Protein AF-A0A494G936-F1 (afdb_monomer_lite)

Radius of gyration: 11.33 Å; chains: 1; bounding box: 28×18×25 Å

Sequence (53 aa):
MAPLDPEGDWEQRGARALDNPRTATGEELLERLYTLLEDLNRGGVHSQYDLPS

Foldseek 3Di:
DCVLDVVDPCVVCVLVLQFAPPDPVSHDDPVLVVLQVVQCVVQPNHRPRDRHD

Secondary structure (DSSP, 8-state):
-TTT-TTS-HHHHTTGGG--TTSSSSPPPHHHHHHHHHHHHHHGGG-------

Organism: Solanum lycopersicum (NCBI:txid4081)

InterPro domains:
  IPR052694 Mitochondrial uS3-like protein [PTHR35289] (1-47)
  IPR058331 Domain of unknown function DUF8018 [PF26057] (1-48)

pLDDT: mean 90.23, std 8.77, range [57.03, 96.31]

Structure (mmCIF, N/CA/C/O backbone):
data_AF-A0A494G936-F1
#
_entry.id   AF-A0A494G936-F1
#
loop_
_atom_site.group_PDB
_atom_site.id
_atom_site.type_symbol
_atom_site.label_atom_id
_atom_site.label_alt_id
_atom_site.label_comp_id
_atom_site.label_asym_id
_atom_site.label_entity_id
_atom_site.label_seq_id
_atom_site.pdbx_PDB_ins_code
_atom_site.Cartn_x
_atom_site.Cartn_y
_atom_site.Cartn_z
_atom_site.occupancy
_atom_site.B_iso_or_equiv
_atom_site.auth_seq_id
_atom_site.auth_comp_id
_atom_site.auth_asym_id
_atom_site.auth_atom_id
_atom_site.pdbx_PDB_model_num
ATOM 1 N N . MET A 1 1 ? 3.965 0.246 -6.441 1.00 89.62 1 MET A N 1
ATOM 2 C CA . MET A 1 1 ? 4.371 -1.100 -6.890 1.00 89.62 1 MET A CA 1
ATOM 3 C C . MET A 1 1 ? 4.495 -1.2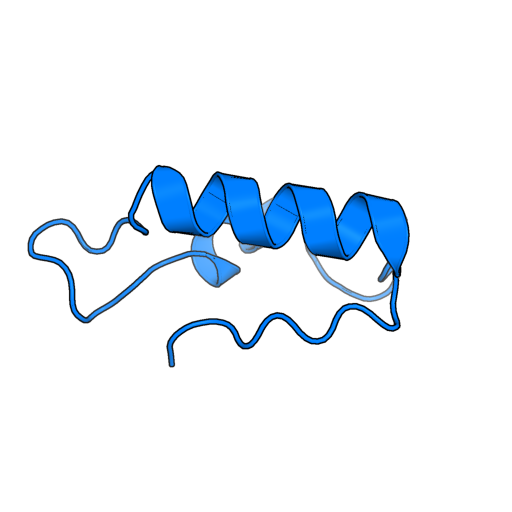25 -8.404 1.00 89.62 1 MET A C 1
ATOM 5 O O . MET A 1 1 ? 5.541 -1.689 -8.809 1.00 89.62 1 MET A O 1
ATOM 9 N N . ALA A 1 2 ? 3.549 -0.765 -9.240 1.00 92.38 2 ALA A N 1
ATOM 10 C CA . ALA A 1 2 ? 3.624 -0.959 -10.706 1.00 92.38 2 ALA A CA 1
ATOM 11 C C . ALA A 1 2 ? 4.973 -0.588 -11.380 1.00 92.38 2 ALA A C 1
ATOM 13 O O . ALA A 1 2 ? 5.444 -1.354 -12.211 1.00 92.38 2 ALA A O 1
ATOM 14 N N . PRO A 1 3 ? 5.667 0.510 -11.003 1.00 90.56 3 PRO A N 1
ATOM 15 C CA . PRO A 1 3 ? 6.998 0.795 -11.556 1.00 90.56 3 PRO A CA 1
ATOM 16 C C . PRO A 1 3 ? 8.126 -0.087 -10.992 1.00 90.56 3 PRO A C 1
ATOM 18 O O . PRO A 1 3 ? 9.185 -0.185 -11.599 1.00 90.56 3 PRO A O 1
ATOM 21 N N . LEU A 1 4 ? 7.926 -0.663 -9.802 1.00 90.69 4 LEU A N 1
ATOM 22 C CA . LEU A 1 4 ? 8.902 -1.486 -9.077 1.00 90.69 4 LEU A CA 1
ATOM 23 C C . LEU A 1 4 ? 8.785 -2.977 -9.427 1.00 90.69 4 LEU A C 1
ATOM 25 O O . LEU A 1 4 ? 9.780 -3.687 -9.368 1.00 90.69 4 LEU A O 1
ATOM 29 N N . ASP A 1 5 ? 7.592 -3.435 -9.800 1.00 91.75 5 ASP A N 1
ATOM 30 C CA . ASP A 1 5 ? 7.308 -4.794 -10.259 1.00 91.75 5 ASP A CA 1
ATOM 31 C C . ASP A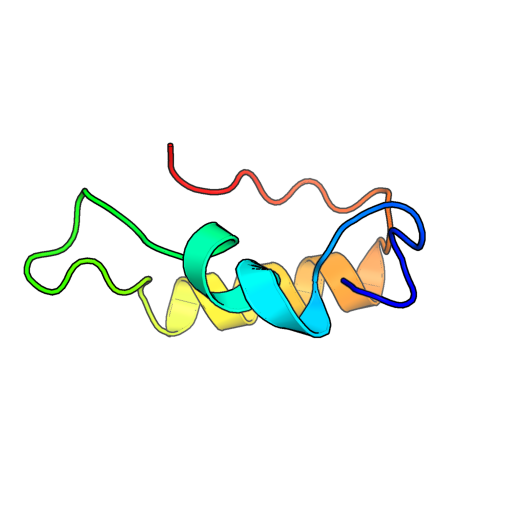 1 5 ? 6.454 -4.724 -11.539 1.00 91.75 5 ASP A C 1
ATOM 33 O O . ASP A 1 5 ? 5.221 -4.719 -11.465 1.00 91.75 5 ASP A O 1
ATOM 37 N N . PRO A 1 6 ? 7.104 -4.603 -12.713 1.00 92.62 6 PRO A N 1
ATOM 38 C CA . PRO A 1 6 ? 6.419 -4.421 -13.993 1.00 92.62 6 PRO A CA 1
ATOM 39 C C . PRO A 1 6 ? 5.649 -5.655 -14.474 1.00 92.62 6 PRO A C 1
ATOM 41 O O . PRO A 1 6 ? 4.804 -5.536 -15.358 1.00 92.62 6 PRO A O 1
ATOM 44 N N . GLU A 1 7 ? 5.964 -6.840 -13.945 1.00 94.69 7 GLU A N 1
ATOM 45 C CA . GLU A 1 7 ? 5.285 -8.091 -14.305 1.00 94.69 7 GLU A CA 1
ATOM 46 C C . GLU A 1 7 ? 4.003 -8.300 -13.483 1.00 94.69 7 GLU A C 1
ATOM 48 O O . GLU A 1 7 ? 3.113 -9.053 -13.886 1.00 94.69 7 GLU A O 1
ATOM 53 N N . GLY A 1 8 ? 3.886 -7.614 -12.343 1.00 92.00 8 GLY A N 1
ATOM 54 C CA . GLY A 1 8 ? 2.711 -7.650 -11.489 1.00 92.00 8 GLY A CA 1
ATOM 55 C C . GLY A 1 8 ? 1.544 -6.813 -12.018 1.00 92.00 8 GLY A C 1
ATOM 56 O O . GLY A 1 8 ? 1.694 -5.671 -12.454 1.00 92.00 8 GLY A O 1
ATOM 57 N N . ASP A 1 9 ? 0.332 -7.353 -11.887 1.00 94.69 9 ASP A N 1
ATOM 58 C CA . ASP A 1 9 ? -0.923 -6.677 -12.242 1.00 94.69 9 ASP A CA 1
ATOM 59 C C . ASP A 1 9 ? -1.361 -5.673 -11.155 1.00 94.69 9 ASP A C 1
ATOM 61 O O . ASP A 1 9 ? -2.407 -5.789 -10.513 1.00 94.69 9 ASP A O 1
ATOM 65 N N . TRP A 1 10 ? -0.502 -4.695 -10.877 1.00 93.44 10 TRP A N 1
ATOM 66 C CA . TRP A 1 10 ? -0.685 -3.759 -9.768 1.00 93.44 10 TRP A CA 1
ATOM 67 C C . TRP A 1 10 ? -1.789 -2.733 -10.012 1.00 93.44 10 TRP A C 1
ATOM 69 O O . TRP A 1 10 ? -2.423 -2.298 -9.052 1.00 93.44 10 TRP A O 1
ATOM 79 N N . GLU A 1 11 ? -2.057 -2.367 -11.264 1.00 94.50 11 GLU A N 1
ATOM 80 C CA . GLU A 1 11 ? -3.127 -1.418 -11.592 1.00 94.50 11 GLU A CA 1
ATOM 81 C C . GLU A 1 11 ? -4.522 -2.020 -11.384 1.00 94.50 11 GLU A C 1
ATOM 83 O O . GLU A 1 11 ? -5.438 -1.298 -10.994 1.00 94.50 11 GLU A O 1
ATOM 88 N N . GLN A 1 12 ? -4.693 -3.336 -11.577 1.00 94.00 12 GLN A N 1
ATOM 89 C CA . GLN A 1 12 ? -6.000 -3.991 -11.424 1.00 94.00 12 GLN A CA 1
ATOM 90 C C . GLN A 1 12 ? -6.136 -4.767 -10.110 1.00 94.00 12 GLN A C 1
ATOM 92 O O . GLN A 1 12 ? -7.241 -4.902 -9.580 1.00 94.00 12 GLN A O 1
ATOM 97 N N . ARG A 1 13 ? -5.033 -5.293 -9.563 1.00 93.25 13 ARG A N 1
ATOM 98 C CA . ARG A 1 13 ? -5.042 -6.179 -8.384 1.00 93.25 13 ARG A CA 1
ATOM 99 C C . ARG A 1 13 ? -4.224 -5.658 -7.209 1.00 93.25 13 ARG A C 1
ATOM 101 O O . ARG A 1 13 ? -4.289 -6.256 -6.137 1.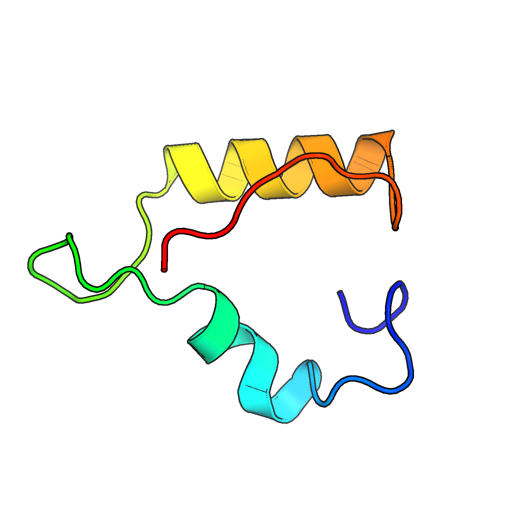00 93.25 13 ARG A O 1
ATOM 108 N N . GLY A 1 14 ? -3.516 -4.541 -7.365 1.00 92.19 14 GLY A N 1
ATOM 109 C CA . GLY A 1 14 ? -2.616 -4.018 -6.338 1.00 92.19 14 GLY A CA 1
ATOM 110 C C . GLY A 1 14 ? -3.303 -3.632 -5.030 1.00 92.19 14 GLY A C 1
ATOM 111 O O . GLY A 1 14 ? -2.719 -3.828 -3.972 1.00 92.19 14 GLY A O 1
ATOM 112 N N . ALA A 1 15 ? -4.555 -3.164 -5.079 1.00 93.94 15 ALA A N 1
ATOM 113 C CA . ALA A 1 15 ? -5.322 -2.863 -3.869 1.00 93.94 15 ALA A CA 1
ATOM 114 C C . ALA A 1 15 ? -5.563 -4.117 -3.012 1.00 93.94 15 ALA A C 1
ATOM 116 O O . ALA A 1 15 ? -5.351 -4.079 -1.809 1.00 93.94 15 ALA A O 1
ATOM 117 N N . ARG A 1 16 ? -5.903 -5.253 -3.641 1.00 92.94 16 ARG A N 1
ATOM 118 C CA . ARG A 1 16 ? -6.157 -6.523 -2.933 1.00 92.94 16 ARG A CA 1
ATOM 119 C C . ARG A 1 16 ? -4.910 -7.108 -2.280 1.00 92.94 16 ARG A C 1
ATOM 121 O O . ARG A 1 16 ? -5.014 -7.883 -1.341 1.00 92.94 16 ARG A O 1
ATOM 128 N N . ALA A 1 17 ? -3.725 -6.764 -2.782 1.00 92.19 17 ALA A N 1
ATOM 129 C CA . ALA A 1 17 ? -2.471 -7.165 -2.150 1.00 92.19 17 ALA A CA 1
ATOM 130 C C . ALA A 1 17 ? -2.239 -6.455 -0.802 1.00 92.19 17 ALA A C 1
ATOM 132 O O . ALA A 1 17 ? -1.368 -6.874 -0.047 1.00 92.19 17 ALA A O 1
ATOM 133 N N . LEU A 1 18 ? -2.998 -5.393 -0.510 1.00 93.56 18 LEU A N 1
ATOM 134 C CA . LEU A 1 18 ? -2.957 -4.653 0.751 1.00 93.56 18 LEU A CA 1
ATOM 135 C C . LEU A 1 18 ? -4.095 -5.045 1.705 1.00 93.56 18 LEU A C 1
ATOM 137 O O . LEU A 1 18 ? -4.185 -4.466 2.784 1.00 93.56 18 LEU A O 1
ATOM 141 N N . ASP A 1 19 ? -4.968 -5.984 1.334 1.00 94.69 19 ASP A N 1
ATOM 142 C CA . ASP A 1 19 ? -6.027 -6.450 2.230 1.00 94.69 19 ASP A CA 1
ATOM 143 C C . ASP A 1 19 ? -5.402 -7.146 3.453 1.00 94.69 19 ASP A C 1
ATOM 145 O O . ASP A 1 19 ? -4.447 -7.913 3.336 1.00 94.69 19 ASP A O 1
ATOM 149 N N . ASN A 1 20 ? -5.953 -6.896 4.641 1.00 94.62 20 ASN A N 1
ATOM 150 C CA . ASN A 1 20 ? -5.498 -7.490 5.892 1.00 94.62 20 ASN A CA 1
ATOM 151 C C . ASN A 1 20 ? -6.637 -8.297 6.539 1.00 94.62 20 ASN A C 1
ATOM 153 O O . ASN A 1 20 ? -7.499 -7.720 7.208 1.00 94.62 20 ASN A O 1
ATOM 157 N N . PRO A 1 21 ? -6.634 -9.640 6.435 1.00 94.00 21 PRO A N 1
ATOM 158 C CA . PRO A 1 21 ? -7.713 -10.479 6.964 1.00 94.00 21 PRO A CA 1
ATOM 159 C C . PRO A 1 21 ? -7.799 -10.475 8.499 1.00 94.00 21 PRO A C 1
ATOM 161 O O . PRO A 1 21 ? -8.737 -11.034 9.066 1.00 94.00 21 PRO A O 1
ATOM 164 N N . ARG A 1 22 ? -6.824 -9.870 9.193 1.00 93.31 22 ARG A N 1
ATOM 165 C CA . ARG A 1 22 ? -6.819 -9.743 10.657 1.00 93.31 22 ARG A CA 1
ATOM 166 C C . ARG A 1 22 ? -7.623 -8.542 11.157 1.00 93.31 22 ARG A C 1
ATOM 168 O O . ARG A 1 22 ? -7.835 -8.440 12.365 1.00 93.31 22 ARG A O 1
ATOM 175 N N . THR A 1 23 ? -8.043 -7.627 10.283 1.00 93.62 23 THR A N 1
ATOM 176 C CA . THR A 1 23 ? -8.874 -6.478 10.668 1.00 93.62 23 THR A CA 1
ATOM 177 C C . THR A 1 23 ? -10.354 -6.778 10.449 1.00 93.62 23 THR A C 1
ATOM 179 O O . THR A 1 23 ? -10.731 -7.640 9.658 1.00 93.62 23 THR A O 1
ATOM 182 N N . ALA A 1 24 ? -11.226 -6.063 11.163 1.00 95.44 24 ALA A N 1
ATOM 183 C CA . ALA A 1 24 ? -12.669 -6.287 11.071 1.00 95.44 24 ALA A CA 1
ATOM 184 C C . ALA A 1 24 ? -13.251 -5.922 9.693 1.00 95.44 24 ALA A C 1
ATOM 186 O O . ALA A 1 24 ? -14.276 -6.473 9.299 1.00 95.44 24 ALA A O 1
ATOM 187 N N . THR A 1 25 ? -12.619 -4.986 8.979 1.00 96.00 25 THR A N 1
ATOM 188 C CA . THR A 1 25 ? -13.052 -4.525 7.651 1.00 96.00 25 THR 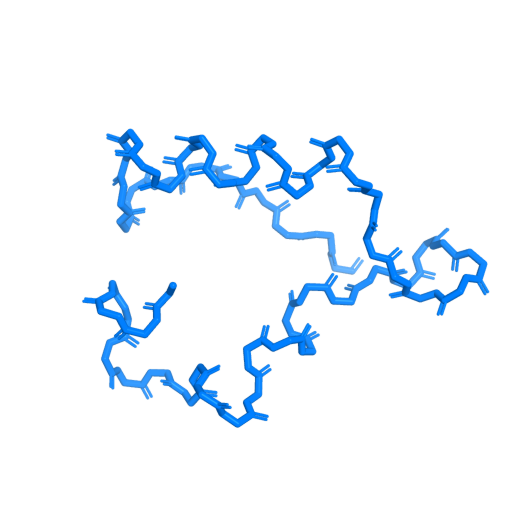A CA 1
ATOM 189 C C . THR A 1 25 ? -12.338 -5.244 6.510 1.00 96.00 25 THR A C 1
ATOM 191 O O . THR A 1 25 ? -12.778 -5.137 5.371 1.00 96.00 25 THR A O 1
ATOM 194 N N . GLY A 1 26 ? -11.252 -5.970 6.796 1.00 95.38 26 GLY A N 1
ATOM 195 C CA . GLY A 1 26 ? -10.348 -6.504 5.778 1.00 95.38 26 GLY A CA 1
ATOM 196 C C . GLY A 1 26 ? -9.376 -5.462 5.216 1.00 95.38 26 GLY A C 1
ATOM 197 O O . GLY A 1 26 ? -8.520 -5.814 4.415 1.00 95.38 26 GLY A O 1
ATOM 198 N N . GLU A 1 27 ? -9.472 -4.198 5.633 1.00 96.31 27 GLU A N 1
ATOM 199 C CA . GLU A 1 27 ? -8.550 -3.139 5.219 1.00 96.31 27 GLU A CA 1
ATOM 200 C C . GLU A 1 27 ? -7.304 -3.127 6.111 1.00 96.31 27 GLU A C 1
ATOM 202 O O . GLU A 1 27 ? -7.377 -3.419 7.309 1.00 96.31 27 GLU A O 1
ATOM 207 N N . GLU A 1 28 ? -6.154 -2.762 5.550 1.00 95.31 28 GLU A N 1
ATOM 208 C CA . GLU A 1 28 ? -4.941 -2.548 6.336 1.00 95.31 28 GLU A CA 1
ATOM 209 C C . GLU A 1 28 ? -5.045 -1.300 7.227 1.00 95.31 28 GLU A C 1
ATOM 211 O O . GLU A 1 28 ? -5.729 -0.320 6.924 1.00 95.31 28 GLU A O 1
ATOM 216 N N . LEU A 1 29 ? -4.330 -1.330 8.350 1.00 95.06 29 LEU A N 1
ATOM 217 C CA . LEU A 1 29 ? -4.211 -0.190 9.246 1.00 95.06 29 LEU A CA 1
ATOM 218 C C . LEU A 1 29 ? -3.482 0.967 8.548 1.00 95.06 29 LEU A C 1
ATOM 220 O O . LEU A 1 29 ? -2.422 0.788 7.951 1.00 95.06 29 LEU A O 1
ATOM 224 N N . LEU A 1 30 ? -4.001 2.188 8.697 1.00 95.81 30 LEU A N 1
ATOM 225 C CA . LEU A 1 30 ? -3.435 3.379 8.054 1.00 95.81 30 LEU A CA 1
ATOM 226 C C . LEU A 1 30 ? -1.941 3.579 8.367 1.00 95.81 30 LEU A C 1
ATOM 228 O O . LEU A 1 30 ? -1.150 3.871 7.474 1.00 95.81 30 LEU A O 1
ATOM 232 N N . GLU A 1 31 ? -1.544 3.396 9.626 1.00 95.50 31 GLU A N 1
ATOM 233 C CA . GLU A 1 31 ? -0.144 3.521 10.054 1.00 95.50 31 GLU A CA 1
ATOM 234 C C . GLU A 1 31 ? 0.762 2.516 9.334 1.00 95.50 31 GLU A C 1
ATOM 236 O O . GLU A 1 31 ? 1.861 2.859 8.902 1.00 95.50 31 GLU A O 1
ATOM 241 N N . ARG A 1 32 ? 0.265 1.294 9.123 1.00 94.06 32 ARG A N 1
ATOM 242 C CA . ARG A 1 32 ? 0.980 0.230 8.418 1.00 94.06 32 ARG A CA 1
ATOM 243 C C . ARG A 1 32 ? 1.174 0.557 6.939 1.00 94.06 32 ARG A C 1
ATOM 245 O O . ARG A 1 32 ? 2.269 0.334 6.426 1.00 94.06 32 ARG A O 1
ATOM 252 N N . LEU A 1 33 ? 0.176 1.162 6.293 1.00 95.62 33 LEU A N 1
ATOM 253 C CA . LEU A 1 33 ? 0.294 1.655 4.916 1.00 95.62 33 LEU A CA 1
ATOM 254 C C . LEU A 1 33 ? 1.353 2.760 4.784 1.00 95.62 33 LEU A C 1
ATOM 256 O O . LEU A 1 33 ? 2.107 2.767 3.811 1.00 95.62 33 LEU A O 1
ATOM 260 N N . TYR A 1 34 ? 1.450 3.669 5.760 1.00 95.94 34 TYR A N 1
ATOM 261 C CA . TYR A 1 34 ? 2.495 4.697 5.758 1.00 95.94 34 TYR A CA 1
ATOM 262 C C . TYR A 1 34 ? 3.894 4.106 5.933 1.00 95.94 34 TYR A C 1
ATOM 264 O O . TYR A 1 34 ? 4.803 4.504 5.207 1.00 95.94 34 TYR A O 1
ATOM 272 N N . THR A 1 35 ? 4.065 3.136 6.835 1.00 94.50 35 THR A N 1
ATOM 273 C CA . THR A 1 35 ? 5.344 2.428 6.991 1.00 94.50 35 THR A CA 1
ATOM 274 C C . THR A 1 35 ? 5.739 1.695 5.707 1.00 94.50 35 THR A C 1
ATOM 276 O O . THR A 1 35 ? 6.871 1.839 5.254 1.00 94.50 35 THR A O 1
ATOM 279 N N . LEU A 1 36 ? 4.803 0.987 5.062 1.00 93.62 36 LEU A N 1
ATOM 280 C CA . LEU A 1 36 ? 5.046 0.329 3.773 1.00 93.62 36 LEU A CA 1
ATOM 281 C C . LEU A 1 36 ? 5.480 1.332 2.697 1.00 93.62 36 LEU A C 1
ATOM 283 O O . LEU A 1 36 ? 6.434 1.083 1.962 1.00 93.62 36 LEU A O 1
ATOM 287 N N . LEU A 1 37 ? 4.791 2.472 2.596 1.00 94.69 37 LEU A N 1
ATOM 288 C CA . LEU A 1 37 ? 5.131 3.511 1.627 1.00 94.69 37 LEU A CA 1
ATOM 289 C C . LEU A 1 37 ? 6.524 4.099 1.887 1.00 94.69 37 LEU A C 1
ATOM 291 O O . LEU A 1 37 ? 7.280 4.323 0.942 1.00 94.69 37 LEU A O 1
ATOM 295 N N . GLU A 1 38 ? 6.870 4.351 3.149 1.00 95.38 38 GLU A N 1
ATOM 296 C CA . GLU A 1 38 ? 8.194 4.839 3.528 1.00 95.38 38 GLU A CA 1
ATOM 297 C C . GLU A 1 38 ? 9.292 3.833 3.163 1.00 95.38 38 GLU A C 1
ATOM 299 O O . GLU A 1 38 ? 10.285 4.214 2.535 1.00 95.38 38 GLU A O 1
ATOM 304 N N . ASP A 1 39 ? 9.094 2.554 3.476 1.00 94.06 39 ASP A N 1
ATOM 305 C CA . ASP A 1 39 ? 10.057 1.503 3.153 1.00 94.06 39 ASP A CA 1
ATOM 306 C C . ASP A 1 39 ? 10.210 1.314 1.638 1.00 94.06 39 ASP A C 1
ATOM 308 O O . ASP A 1 39 ? 11.332 1.193 1.142 1.00 94.06 39 ASP A O 1
ATOM 312 N N . LEU A 1 40 ? 9.115 1.371 0.871 1.00 93.56 40 LEU A N 1
ATOM 313 C CA . LEU A 1 40 ? 9.163 1.335 -0.595 1.00 93.56 40 LEU A CA 1
ATOM 314 C C . LEU A 1 40 ? 9.887 2.553 -1.179 1.00 93.56 40 LEU A C 1
ATOM 316 O O . LEU A 1 40 ? 10.657 2.405 -2.126 1.00 93.56 40 LEU A O 1
ATOM 320 N N . ASN A 1 41 ? 9.689 3.746 -0.617 1.00 93.50 41 ASN A N 1
ATOM 321 C CA . ASN A 1 41 ? 10.385 4.953 -1.069 1.00 93.50 41 ASN A CA 1
ATOM 322 C C . ASN A 1 41 ? 11.888 4.913 -0.761 1.00 93.50 41 ASN A C 1
ATOM 324 O O . ASN A 1 41 ? 12.680 5.478 -1.514 1.00 93.50 41 ASN A O 1
ATOM 328 N N . ARG A 1 42 ? 12.292 4.255 0.332 1.00 93.69 42 ARG A N 1
ATOM 329 C CA . ARG A 1 42 ? 13.704 4.114 0.721 1.00 93.69 42 ARG A CA 1
ATOM 330 C C . ARG A 1 42 ? 14.408 2.975 -0.013 1.00 93.69 42 ARG A C 1
ATOM 332 O O . ARG A 1 42 ? 15.554 3.136 -0.422 1.00 93.69 42 ARG A O 1
ATOM 339 N N . GLY A 1 43 ? 13.748 1.824 -0.132 1.00 90.56 43 GLY A N 1
ATOM 340 C CA . GLY A 1 43 ? 14.357 0.566 -0.570 1.00 90.56 43 GLY A CA 1
ATOM 341 C C . GLY A 1 43 ? 13.898 0.059 -1.936 1.00 90.56 43 GLY A C 1
ATOM 342 O O . GLY A 1 43 ? 14.533 -0.841 -2.485 1.00 90.56 43 GLY A O 1
ATOM 343 N N . GLY A 1 44 ? 12.818 0.600 -2.506 1.00 89.00 44 GLY A N 1
ATOM 344 C CA . GLY A 1 44 ? 12.230 0.088 -3.745 1.00 89.00 44 GLY A CA 1
ATOM 345 C C . GLY A 1 44 ? 11.919 -1.408 -3.637 1.00 89.00 44 GLY A C 1
ATOM 346 O O . GLY A 1 44 ? 11.275 -1.850 -2.689 1.00 89.00 44 GLY A O 1
ATOM 347 N N . VAL A 1 45 ? 12.435 -2.199 -4.581 1.00 84.50 45 VAL A N 1
ATOM 348 C CA . VAL A 1 45 ? 12.309 -3.673 -4.594 1.00 84.50 45 VAL A CA 1
ATOM 349 C C . VAL A 1 45 ? 13.034 -4.378 -3.441 1.00 84.50 45 VAL A C 1
ATOM 351 O O . VAL A 1 45 ? 12.798 -5.555 -3.198 1.00 84.50 45 VAL A O 1
ATOM 354 N N . HIS A 1 46 ? 13.908 -3.671 -2.722 1.00 85.62 46 HIS A N 1
ATOM 355 C CA . HIS A 1 46 ? 14.593 -4.165 -1.526 1.00 85.62 46 HIS A CA 1
ATOM 356 C C . HIS A 1 46 ? 13.891 -3.751 -0.225 1.00 85.62 46 HIS A C 1
ATOM 358 O O . HIS A 1 46 ? 14.476 -3.881 0.852 1.00 85.62 46 HIS A O 1
ATOM 364 N N . SER A 1 47 ? 12.663 -3.225 -0.310 1.00 82.50 47 SER A N 1
ATOM 365 C CA . SER A 1 47 ? 11.828 -2.983 0.865 1.00 82.50 47 SER A CA 1
ATOM 366 C C . SER A 1 47 ? 11.640 -4.281 1.656 1.00 82.50 47 SER A C 1
ATOM 368 O O . SER A 1 47 ? 11.390 -5.338 1.082 1.00 82.50 47 SER A O 1
ATOM 370 N N . GLN A 1 48 ? 11.791 -4.198 2.978 1.00 75.06 48 GLN A N 1
ATOM 371 C CA . GLN A 1 48 ? 11.663 -5.337 3.896 1.00 75.06 48 GLN A CA 1
ATOM 372 C C . GLN A 1 48 ? 10.265 -5.423 4.516 1.00 75.06 48 GLN A C 1
ATOM 374 O O . GLN A 1 48 ? 10.057 -6.167 5.474 1.00 75.06 48 GLN A O 1
ATOM 379 N N . TYR A 1 49 ? 9.317 -4.640 4.002 1.00 75.69 49 TYR A N 1
ATOM 380 C CA . TYR A 1 49 ? 7.965 -4.636 4.522 1.00 75.69 49 TYR A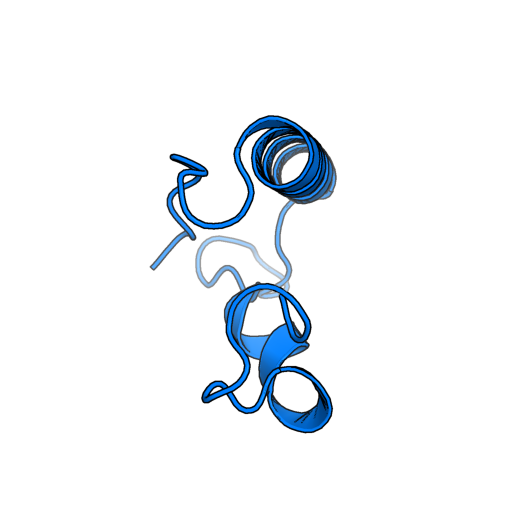 CA 1
ATOM 381 C C . TYR A 1 49 ? 7.256 -5.948 4.180 1.00 75.69 49 TYR A C 1
ATOM 383 O O . TYR A 1 49 ? 7.006 -6.243 3.01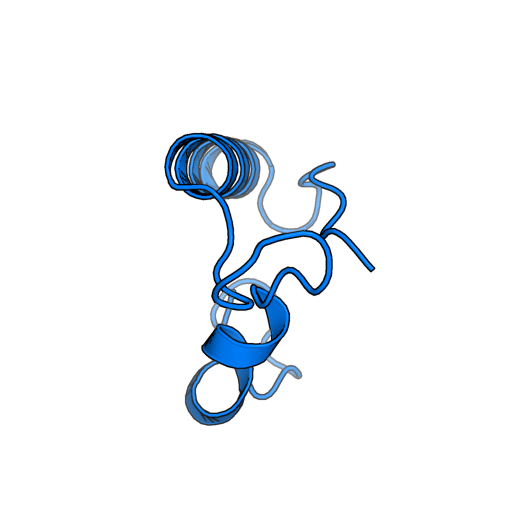1 1.00 75.69 49 TYR A O 1
ATOM 391 N N . ASP A 1 50 ? 6.905 -6.716 5.209 1.00 73.31 50 ASP A N 1
ATOM 392 C CA . ASP A 1 50 ? 6.179 -7.972 5.056 1.00 73.31 50 ASP A CA 1
ATOM 393 C C . ASP A 1 50 ? 4.666 -7.702 5.091 1.00 73.31 50 ASP A C 1
ATOM 395 O O . ASP A 1 50 ? 4.120 -7.213 6.091 1.00 73.31 50 ASP A O 1
ATOM 399 N N . LEU A 1 51 ? 3.985 -7.972 3.974 1.00 66.12 51 LEU A N 1
ATOM 400 C CA . LEU A 1 51 ? 2.534 -7.809 3.875 1.00 66.12 51 LEU A CA 1
ATOM 401 C C . LEU A 1 51 ? 1.847 -8.842 4.781 1.00 66.12 51 LEU A C 1
ATOM 403 O O . LEU A 1 51 ? 2.237 -10.012 4.788 1.00 66.12 51 LEU A O 1
ATOM 407 N N . PRO A 1 52 ? 0.822 -8.452 5.559 1.00 60.31 52 PRO A N 1
ATOM 408 C CA . PRO A 1 52 ? 0.120 -9.406 6.404 1.00 60.31 52 PRO A CA 1
ATOM 409 C C . PRO A 1 52 ? -0.579 -10.459 5.532 1.00 60.31 52 PRO A C 1
ATOM 411 O O . PRO A 1 52 ? -1.521 -10.144 4.816 1.00 60.31 52 PRO A O 1
ATOM 414 N N . SER A 1 53 ? -0.131 -11.716 5.624 1.00 57.03 53 SER A N 1
ATOM 415 C CA . SER A 1 53 ? -0.835 -12.876 5.042 1.00 57.03 53 SER A CA 1
ATOM 416 C C . SER A 1 53 ? -2.117 -13.199 5.791 1.00 57.03 53 SER A C 1
ATOM 418 O O . SER A 1 53 ? -2.082 -13.083 7.045 1.00 57.03 53 SER A O 1
#